Protein AF-A0A3L7AH66-F1 (afdb_monomer_lite)

Secondary structure (DSSP, 8-state):
--HHHHHHHHHHHHHHHHHHHHHHTT-----HHHHHHHHHHHHHHHHHHHHHHTT---HHHHHHHHHHHHHHHHHH-GGGS-HHHHTT--HHHHHHHHHHHHHHHHHHHHHTT-

pLDDT: mean 87.59, std 8.07, range [64.5, 96.88]

Organism: NCBI:txid60216

Structure (mmCIF, N/CA/C/O backbone):
data_AF-A0A3L7AH66-F1
#
_entry.id   AF-A0A3L7AH66-F1
#
loop_
_atom_site.group_PDB
_atom_site.id
_atom_site.type_symbol
_atom_site.label_atom_id
_atom_site.label_alt_id
_atom_site.label_comp_id
_atom_site.label_asym_id
_atom_site.label_entity_id
_atom_site.label_seq_id
_atom_site.pdbx_PDB_ins_code
_atom_site.Cartn_x
_atom_site.Cartn_y
_atom_site.Cartn_z
_atom_site.occupancy
_atom_site.B_iso_or_equiv
_atom_site.auth_seq_id
_atom_site.auth_comp_id
_atom_site.auth_asym_id
_atom_site.auth_atom_id
_atom_site.pdbx_PDB_model_num
ATOM 1 N N . MET A 1 1 ? -7.847 7.537 15.726 1.00 69.81 1 MET A N 1
ATOM 2 C CA . MET A 1 1 ? -7.342 7.900 14.383 1.00 69.81 1 MET A CA 1
ATOM 3 C C . MET A 1 1 ? -8.537 8.233 13.503 1.00 69.81 1 MET A C 1
ATOM 5 O O . MET A 1 1 ? -9.474 7.444 13.479 1.00 69.81 1 MET A O 1
ATOM 9 N N . THR A 1 2 ? -8.567 9.387 12.834 1.00 84.56 2 THR A N 1
ATOM 10 C CA . THR A 1 2 ? -9.667 9.717 11.908 1.00 84.56 2 THR A CA 1
ATOM 11 C C . THR A 1 2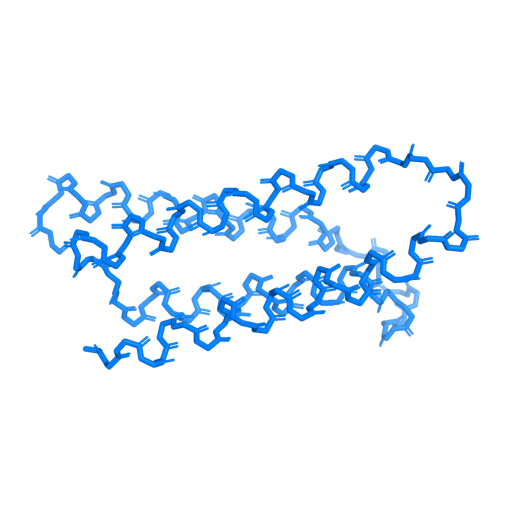 ? -9.576 8.818 10.676 1.00 84.56 2 THR A C 1
ATOM 13 O O . THR A 1 2 ? -8.496 8.687 10.103 1.00 84.56 2 THR A O 1
ATOM 16 N N . VAL A 1 3 ? -10.696 8.228 10.241 1.00 87.00 3 VAL A N 1
ATOM 17 C CA . VAL A 1 3 ? -10.772 7.327 9.067 1.00 87.00 3 VAL A CA 1
ATOM 18 C C . VAL A 1 3 ? -10.107 7.939 7.827 1.00 87.00 3 VAL A C 1
ATOM 20 O O . VAL A 1 3 ? -9.417 7.251 7.081 1.00 87.00 3 VAL A O 1
ATOM 23 N N . GLN A 1 4 ? -10.227 9.257 7.661 1.00 89.94 4 GLN A N 1
ATOM 24 C CA . GLN A 1 4 ? -9.603 10.022 6.583 1.00 89.94 4 GLN A CA 1
ATOM 25 C C . GLN A 1 4 ? -8.079 9.831 6.486 1.00 89.94 4 GLN A C 1
ATOM 27 O O . GLN A 1 4 ? -7.556 9.698 5.385 1.00 89.94 4 GLN A O 1
ATOM 32 N N . ILE A 1 5 ? -7.367 9.779 7.617 1.00 91.38 5 ILE A N 1
ATOM 33 C CA . ILE A 1 5 ? -5.902 9.632 7.638 1.00 91.38 5 ILE A CA 1
ATOM 34 C C . ILE A 1 5 ? -5.486 8.232 7.173 1.00 91.38 5 ILE A C 1
ATOM 36 O O . ILE A 1 5 ? -4.490 8.092 6.470 1.00 91.38 5 ILE A O 1
ATOM 40 N N . ILE A 1 6 ? -6.267 7.206 7.521 1.00 89.69 6 ILE A N 1
ATOM 41 C CA . ILE A 1 6 ? -6.013 5.813 7.120 1.00 89.69 6 ILE A CA 1
ATOM 42 C C . ILE A 1 6 ? -6.296 5.620 5.628 1.00 89.69 6 ILE A C 1
ATOM 44 O O . ILE A 1 6 ? -5.571 4.905 4.940 1.00 89.69 6 ILE A O 1
ATOM 48 N N . LEU A 1 7 ? -7.334 6.281 5.110 1.00 92.62 7 LEU A N 1
ATOM 49 C CA . LEU A 1 7 ? -7.700 6.192 3.699 1.00 92.62 7 LEU A CA 1
ATOM 50 C C . LEU A 1 7 ? -6.774 6.993 2.778 1.00 92.62 7 LEU A C 1
ATOM 52 O O . LEU A 1 7 ? -6.696 6.682 1.593 1.00 92.62 7 LEU A O 1
ATOM 56 N N . LEU A 1 8 ? -6.056 7.997 3.287 1.00 94.50 8 LEU A N 1
ATOM 57 C CA . LEU A 1 8 ? -5.174 8.828 2.466 1.00 94.50 8 LEU A CA 1
ATOM 58 C C . LEU A 1 8 ? -4.094 8.021 1.712 1.00 94.50 8 LEU A C 1
ATOM 60 O O . LEU A 1 8 ? -4.047 8.128 0.485 1.00 94.50 8 LEU A O 1
ATOM 64 N N . PRO A 1 9 ? -3.276 7.165 2.361 1.00 94.81 9 PRO A N 1
ATOM 65 C CA . PRO A 1 9 ? -2.326 6.320 1.639 1.00 94.81 9 PRO A CA 1
ATOM 66 C C . PRO A 1 9 ? -3.030 5.335 0.695 1.00 94.81 9 PRO A C 1
ATOM 68 O O . PRO A 1 9 ? -2.518 5.071 -0.392 1.00 94.81 9 PRO A O 1
ATOM 71 N N . LEU A 1 10 ? -4.229 4.846 1.043 1.00 94.50 10 LEU A N 1
ATOM 72 C CA . LEU A 1 10 ? -5.016 3.981 0.161 1.00 94.50 10 LEU A CA 1
ATOM 73 C C . LEU A 1 10 ? -5.380 4.688 -1.146 1.00 94.50 10 LEU A C 1
ATOM 75 O O . LEU A 1 10 ? -5.114 4.149 -2.218 1.00 94.50 10 LEU A O 1
ATOM 79 N N . PHE A 1 11 ? -5.923 5.904 -1.077 1.00 95.88 11 PHE A N 1
ATOM 80 C CA . PHE A 1 11 ? -6.286 6.664 -2.273 1.00 95.88 11 PHE A CA 1
ATOM 81 C C . PHE A 1 11 ? -5.068 7.063 -3.108 1.00 95.88 11 PHE A C 1
ATOM 83 O O . PHE A 1 11 ? -5.132 6.999 -4.335 1.00 95.88 11 PHE A O 1
ATOM 90 N N . ILE A 1 12 ? -3.939 7.397 -2.473 1.00 96.12 12 ILE A N 1
ATOM 91 C CA . ILE A 1 12 ? -2.683 7.640 -3.197 1.00 96.12 12 ILE A CA 1
ATOM 92 C C . ILE A 1 12 ? -2.249 6.371 -3.941 1.00 96.12 12 ILE A C 1
ATOM 94 O O . ILE A 1 12 ? -1.869 6.442 -5.110 1.00 96.12 12 ILE A O 1
ATOM 98 N N . HIS A 1 13 ? -2.344 5.198 -3.308 1.00 95.69 13 HIS A N 1
ATOM 99 C CA . HIS A 1 13 ? -2.018 3.936 -3.969 1.00 95.69 13 HIS A CA 1
ATOM 100 C C . HIS A 1 13 ? -2.963 3.626 -5.132 1.00 95.69 13 HIS A C 1
ATOM 102 O O . HIS A 1 13 ? -2.515 3.179 -6.182 1.00 95.69 13 HIS A O 1
ATOM 108 N N . VAL A 1 14 ? -4.264 3.885 -4.978 1.00 94.94 14 VAL A N 1
ATOM 109 C CA . VAL A 1 14 ? -5.249 3.747 -6.063 1.00 94.94 14 VAL A CA 1
ATOM 110 C C . VAL A 1 14 ? -4.885 4.647 -7.243 1.00 94.94 14 VAL A C 1
ATOM 112 O O . VAL A 1 14 ? -4.836 4.175 -8.377 1.00 94.94 14 VAL A O 1
ATOM 115 N N . ALA A 1 15 ? -4.559 5.917 -6.992 1.00 94.31 15 ALA A N 1
ATOM 116 C CA . ALA A 1 15 ? -4.121 6.839 -8.037 1.00 94.31 15 ALA A CA 1
ATOM 117 C C . ALA A 1 15 ? -2.839 6.349 -8.733 1.00 94.31 15 ALA A C 1
ATOM 119 O O . ALA A 1 15 ? -2.740 6.405 -9.958 1.00 94.31 15 ALA A O 1
ATOM 120 N N . LEU A 1 16 ? -1.884 5.809 -7.968 1.00 91.69 16 LEU A N 1
ATOM 121 C CA . LEU A 1 16 ? -0.667 5.206 -8.506 1.00 91.69 16 LEU A CA 1
ATOM 122 C C . LEU A 1 16 ? -0.977 4.010 -9.417 1.00 91.69 16 LEU A C 1
ATOM 124 O O . LEU A 1 16 ? -0.450 3.938 -10.526 1.00 91.69 16 LEU A O 1
ATOM 128 N N . VAL A 1 17 ? -1.836 3.089 -8.977 1.00 90.75 17 VAL A N 1
ATOM 129 C CA . VAL A 1 17 ? -2.243 1.919 -9.770 1.00 90.75 17 VAL A CA 1
ATOM 130 C C . VAL A 1 17 ? -2.936 2.358 -11.058 1.00 90.75 17 VAL A C 1
ATOM 132 O O . VAL A 1 17 ? -2.599 1.847 -12.124 1.00 90.75 17 VAL A O 1
ATOM 135 N N . LEU A 1 18 ? -3.831 3.348 -10.996 1.00 91.25 18 LEU A N 1
ATOM 136 C CA . LEU A 1 18 ? -4.472 3.915 -12.184 1.00 91.25 18 LEU A CA 1
ATOM 137 C C . LEU A 1 18 ? -3.450 4.531 -13.145 1.00 91.25 18 LEU A C 1
ATOM 139 O O . LEU A 1 18 ? -3.505 4.259 -14.341 1.00 91.25 18 LEU A O 1
ATOM 143 N N . ALA A 1 19 ? -2.482 5.303 -12.647 1.00 88.75 19 ALA A N 1
ATOM 144 C CA . ALA A 1 19 ? -1.430 5.885 -13.480 1.00 88.75 19 ALA A CA 1
ATOM 145 C C . ALA A 1 19 ? -0.575 4.807 -14.171 1.00 88.75 19 ALA A C 1
ATOM 147 O O . ALA A 1 19 ? -0.272 4.916 -15.362 1.00 88.75 19 ALA A O 1
ATOM 148 N N . VAL A 1 20 ? -0.221 3.741 -13.446 1.00 85.31 20 VAL A N 1
ATOM 149 C CA . VAL A 1 20 ? 0.514 2.595 -14.000 1.00 85.31 20 VAL A CA 1
ATOM 150 C C . VAL A 1 20 ? -0.321 1.864 -15.048 1.00 85.31 20 VAL A C 1
ATOM 152 O O . VAL A 1 20 ? 0.207 1.527 -16.105 1.00 85.31 20 VAL A O 1
ATOM 155 N N . LEU A 1 21 ? -1.615 1.666 -14.799 1.00 85.00 21 LEU A N 1
ATOM 156 C CA . LEU A 1 21 ? -2.522 1.000 -15.727 1.00 85.00 21 LEU A CA 1
ATOM 157 C C . LEU A 1 21 ? -2.715 1.821 -17.008 1.00 85.00 21 LEU A C 1
ATOM 159 O O . LEU A 1 21 ? -2.590 1.279 -18.100 1.00 85.00 21 LEU A O 1
ATOM 163 N N . LEU A 1 22 ? -2.895 3.140 -16.900 1.00 86.88 22 LEU A N 1
ATOM 164 C CA . LEU A 1 22 ? -2.967 4.048 -18.051 1.00 86.88 22 LEU A CA 1
ATOM 165 C C . LEU A 1 22 ? -1.680 4.044 -18.890 1.00 86.88 22 LEU A C 1
ATOM 167 O O . LEU A 1 22 ? -1.743 4.131 -20.118 1.00 86.88 22 LEU A O 1
ATOM 171 N N . ARG A 1 23 ? -0.510 3.919 -18.248 1.00 82.19 23 ARG A N 1
ATOM 172 C CA . ARG A 1 23 ? 0.769 3.714 -18.948 1.00 82.19 23 ARG A CA 1
ATOM 173 C C . ARG A 1 23 ? 0.810 2.342 -19.627 1.00 82.19 23 ARG A C 1
ATOM 175 O O . ARG A 1 23 ? 1.263 2.245 -20.763 1.00 82.19 23 ARG A O 1
ATOM 182 N N . GLY A 1 24 ? 0.323 1.313 -18.937 1.00 76.44 24 GLY A N 1
ATOM 183 C CA . GLY A 1 24 ? 0.271 -0.073 -19.397 1.00 76.44 24 GLY A CA 1
ATOM 184 C C . GLY A 1 24 ? -0.660 -0.308 -20.584 1.00 76.44 24 GLY A C 1
ATOM 185 O O . GLY A 1 24 ? -0.319 -1.118 -21.426 1.00 76.44 24 GLY A O 1
ATOM 186 N N . ILE A 1 25 ? -1.760 0.441 -20.737 1.00 73.44 25 ILE A N 1
ATOM 187 C CA . ILE A 1 25 ? -2.657 0.348 -21.914 1.00 73.44 25 ILE A CA 1
ATOM 188 C C . ILE A 1 25 ? -1.902 0.581 -23.236 1.00 73.44 25 ILE A C 1
ATOM 190 O O . ILE A 1 25 ? -2.293 0.068 -24.279 1.00 73.44 25 ILE A O 1
ATOM 194 N N . ARG A 1 26 ? -0.806 1.349 -23.203 1.00 71.38 26 ARG A N 1
ATOM 195 C CA . ARG A 1 26 ? 0.040 1.610 -24.379 1.00 71.38 26 ARG A CA 1
ATOM 196 C C . ARG A 1 26 ? 1.098 0.529 -24.611 1.00 71.38 26 ARG A C 1
ATOM 198 O O . ARG A 1 26 ? 1.758 0.556 -25.643 1.00 71.38 26 ARG A O 1
ATOM 205 N N . ALA A 1 27 ? 1.286 -0.378 -23.656 1.00 66.25 27 ALA A N 1
ATOM 206 C CA . ALA A 1 27 ? 2.240 -1.473 -23.714 1.00 66.25 27 ALA A CA 1
ATOM 207 C C . ALA A 1 27 ? 1.498 -2.786 -24.004 1.00 66.25 27 ALA A C 1
ATOM 209 O O . ALA A 1 27 ? 0.521 -3.127 -23.348 1.00 66.25 27 ALA A O 1
ATOM 210 N N . SER A 1 28 ? 1.968 -3.542 -24.990 1.00 64.50 28 SER A N 1
ATOM 211 C CA . SER A 1 28 ? 1.343 -4.797 -25.427 1.00 64.50 28 SER A CA 1
ATOM 212 C C . SER A 1 28 ? 1.783 -6.030 -24.626 1.00 64.50 28 SER A C 1
ATOM 214 O O . SER A 1 28 ? 1.407 -7.145 -24.975 1.00 64.50 28 SER A O 1
ATOM 216 N N . GLU A 1 29 ? 2.584 -5.861 -23.571 1.00 73.12 29 GLU A N 1
ATOM 217 C CA . GLU A 1 29 ? 3.200 -6.970 -22.836 1.00 73.12 29 GLU A CA 1
ATOM 218 C C . GLU A 1 29 ? 2.754 -7.010 -21.371 1.00 73.12 29 GLU A C 1
ATOM 220 O O . GLU A 1 29 ? 2.959 -6.069 -20.600 1.00 73.12 29 GLU A O 1
ATOM 225 N N . VAL A 1 30 ? 2.172 -8.144 -20.972 1.00 72.69 30 VAL A N 1
ATOM 226 C CA . VAL A 1 30 ? 1.912 -8.468 -19.566 1.00 72.69 30 VAL A CA 1
ATOM 227 C C . VAL A 1 30 ? 3.211 -8.974 -18.951 1.00 72.69 30 VAL A C 1
ATOM 229 O O . VAL A 1 30 ? 3.659 -10.082 -19.241 1.00 72.69 30 VAL A O 1
ATOM 232 N N . THR A 1 31 ? 3.824 -8.167 -18.089 1.00 79.19 31 THR A N 1
ATOM 233 C CA . THR A 1 31 ? 5.063 -8.542 -17.402 1.00 79.19 31 THR A CA 1
ATOM 234 C C . THR A 1 31 ? 4.772 -9.252 -16.080 1.00 79.19 31 THR A C 1
ATOM 236 O O . THR A 1 31 ? 3.798 -8.948 -15.385 1.00 79.19 31 THR A O 1
ATOM 239 N N . ALA A 1 32 ? 5.655 -10.175 -15.683 1.00 79.88 32 ALA A N 1
ATOM 240 C CA . ALA A 1 32 ? 5.588 -10.819 -14.367 1.00 79.88 32 ALA A CA 1
ATOM 241 C C . ALA A 1 32 ? 5.619 -9.788 -13.221 1.00 79.88 32 ALA A C 1
ATOM 243 O O . ALA A 1 32 ? 4.956 -9.965 -12.199 1.00 79.88 32 ALA A O 1
ATOM 244 N N . ASP A 1 33 ? 6.332 -8.678 -13.414 1.00 77.50 33 ASP A N 1
ATOM 245 C CA . ASP A 1 33 ? 6.392 -7.576 -12.453 1.00 77.50 33 ASP A CA 1
ATOM 246 C C . ASP A 1 33 ? 5.062 -6.822 -12.348 1.00 77.50 33 ASP A C 1
ATOM 248 O O . ASP A 1 33 ? 4.649 -6.450 -11.248 1.00 77.50 33 ASP A O 1
ATOM 252 N N . GLY A 1 34 ? 4.337 -6.666 -13.462 1.00 79.94 34 GLY A N 1
ATOM 253 C CA . GLY A 1 34 ? 2.974 -6.138 -13.468 1.00 79.94 34 GLY A CA 1
ATOM 254 C C . GLY A 1 34 ? 2.012 -7.030 -12.682 1.00 79.94 34 GLY A C 1
ATOM 255 O O . GLY A 1 34 ? 1.245 -6.540 -11.857 1.00 79.94 34 GLY A O 1
ATOM 256 N N . VAL A 1 35 ? 2.110 -8.349 -12.850 1.00 83.38 35 VAL A N 1
ATOM 257 C CA . VAL A 1 35 ? 1.298 -9.313 -12.090 1.00 83.38 35 VAL A CA 1
ATOM 258 C C . VAL A 1 35 ? 1.607 -9.238 -10.588 1.00 83.38 35 VAL A C 1
ATOM 260 O O . VAL A 1 35 ? 0.696 -9.122 -9.767 1.00 83.38 35 VAL A O 1
ATOM 263 N N . ARG A 1 36 ? 2.892 -9.217 -10.207 1.00 85.94 36 ARG A N 1
ATOM 264 C CA . ARG A 1 36 ? 3.322 -9.034 -8.806 1.00 85.94 36 ARG A CA 1
ATOM 265 C C . ARG A 1 36 ? 2.812 -7.718 -8.216 1.00 85.94 36 ARG A C 1
ATOM 267 O O . ARG A 1 36 ? 2.414 -7.686 -7.053 1.00 85.94 36 ARG A O 1
ATOM 274 N N . ALA A 1 37 ? 2.779 -6.650 -9.016 1.00 84.25 37 ALA A N 1
ATOM 275 C CA . ALA A 1 37 ? 2.238 -5.359 -8.608 1.00 84.25 37 ALA A CA 1
ATOM 276 C C . ALA A 1 37 ? 0.765 -5.439 -8.204 1.00 84.25 37 ALA A C 1
ATOM 278 O O . ALA A 1 37 ? 0.386 -4.870 -7.181 1.00 84.25 37 ALA A O 1
ATOM 279 N N . VAL A 1 38 ? -0.040 -6.152 -8.994 1.00 87.38 38 VAL A N 1
ATOM 28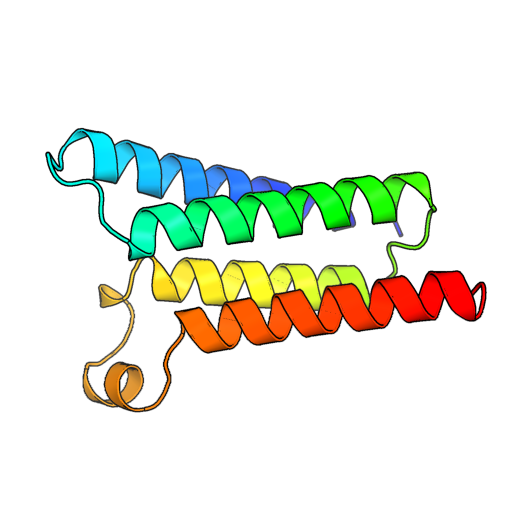0 C CA . VAL A 1 38 ? -1.468 -6.346 -8.726 1.00 87.38 38 VAL A CA 1
ATOM 281 C C . VAL A 1 38 ? -1.666 -7.130 -7.433 1.00 87.38 38 VAL A C 1
ATOM 283 O O . VAL A 1 38 ? -2.453 -6.712 -6.587 1.00 87.38 38 VAL A O 1
ATOM 286 N N . PHE A 1 39 ? -0.913 -8.213 -7.223 1.00 91.94 39 PHE A N 1
ATOM 287 C CA . PHE A 1 39 ? -0.993 -8.979 -5.976 1.00 91.94 39 PHE A CA 1
ATOM 288 C C . PHE A 1 39 ? -0.609 -8.145 -4.749 1.00 91.94 39 PHE A C 1
ATOM 290 O O . PHE A 1 39 ? -1.309 -8.190 -3.740 1.00 91.94 39 PHE A O 1
ATOM 297 N N . ALA A 1 40 ? 0.445 -7.330 -4.837 1.00 91.00 40 ALA A N 1
ATOM 298 C CA . ALA A 1 40 ? 0.820 -6.428 -3.750 1.00 91.00 40 ALA A CA 1
ATOM 299 C C . ALA A 1 40 ? -0.292 -5.410 -3.432 1.00 91.00 40 ALA A C 1
ATOM 301 O O . ALA A 1 40 ? -0.597 -5.185 -2.260 1.00 91.00 40 ALA A O 1
ATOM 302 N N . ALA A 1 41 ? -0.933 -4.839 -4.459 1.00 93.25 41 ALA A N 1
ATOM 303 C CA . ALA A 1 41 ? -2.059 -3.923 -4.282 1.00 93.25 41 ALA A CA 1
ATOM 304 C C . ALA A 1 41 ? -3.254 -4.618 -3.607 1.00 93.25 41 ALA A C 1
ATOM 306 O O . ALA A 1 41 ? -3.822 -4.081 -2.660 1.00 93.25 41 ALA A O 1
ATOM 307 N N . LEU A 1 42 ? -3.587 -5.843 -4.030 1.00 95.19 42 LEU A N 1
ATOM 308 C CA . LEU A 1 42 ? -4.656 -6.640 -3.422 1.00 95.19 42 LEU A CA 1
ATOM 309 C C . LEU A 1 42 ? -4.389 -6.930 -1.942 1.00 95.19 42 LEU A C 1
ATOM 311 O O . LEU A 1 42 ? -5.285 -6.736 -1.118 1.00 95.19 42 LEU A O 1
ATOM 315 N N . LEU A 1 43 ? -3.170 -7.349 -1.582 1.00 96.06 43 LEU A N 1
ATOM 316 C CA . LEU A 1 43 ? -2.806 -7.587 -0.182 1.00 96.06 43 LEU A CA 1
ATOM 317 C C . LEU A 1 43 ? -2.903 -6.306 0.649 1.00 96.06 43 LEU A C 1
ATOM 319 O O . LEU A 1 43 ? -3.393 -6.352 1.775 1.00 96.06 43 LEU A O 1
ATOM 323 N N . PHE A 1 44 ? -2.458 -5.174 0.102 1.00 96.56 44 PHE A N 1
ATOM 324 C CA . PHE A 1 44 ? -2.539 -3.885 0.780 1.00 96.56 44 PHE A CA 1
ATOM 325 C C . PHE A 1 44 ? -3.993 -3.447 1.005 1.00 96.56 44 PHE A C 1
ATOM 327 O O . PHE A 1 44 ? -4.363 -3.135 2.135 1.00 96.56 44 PHE A O 1
ATOM 334 N N . TYR A 1 45 ? -4.845 -3.499 -0.024 1.00 95.81 45 TYR A N 1
ATOM 335 C CA . TYR A 1 45 ? -6.263 -3.139 0.096 1.00 95.81 45 TYR A CA 1
ATOM 336 C C . TYR A 1 45 ? -7.017 -4.053 1.062 1.00 95.81 45 TYR A C 1
ATOM 338 O O . TYR A 1 45 ? -7.800 -3.569 1.880 1.00 95.81 45 TYR A O 1
ATOM 346 N N . THR A 1 46 ? -6.743 -5.359 1.008 1.00 96.88 46 THR A N 1
ATOM 347 C CA . THR A 1 46 ? -7.334 -6.346 1.924 1.00 96.88 46 THR A CA 1
ATOM 348 C C . THR A 1 46 ? -6.974 -6.017 3.368 1.00 96.88 46 THR A C 1
ATOM 350 O O . THR A 1 46 ? -7.847 -5.924 4.228 1.00 96.88 46 THR A O 1
ATOM 353 N N . LEU A 1 47 ? -5.691 -5.771 3.625 1.00 95.12 47 LEU A N 1
ATOM 354 C CA . LEU A 1 47 ? -5.190 -5.404 4.940 1.00 95.12 47 LEU A CA 1
ATOM 355 C C . LEU A 1 47 ? -5.787 -4.074 5.432 1.00 95.12 47 LEU A C 1
ATOM 357 O O . LEU A 1 47 ? -6.206 -3.999 6.583 1.00 95.12 47 LEU A O 1
ATOM 361 N N . THR A 1 48 ? -5.906 -3.045 4.585 1.00 94.62 48 THR A N 1
ATOM 362 C CA . THR A 1 48 ? -6.567 -1.784 4.972 1.00 94.62 48 THR A CA 1
ATOM 363 C C . THR A 1 48 ? -8.037 -1.984 5.327 1.00 94.62 48 THR A C 1
ATOM 365 O O . THR A 1 48 ? -8.491 -1.460 6.344 1.00 94.62 48 THR A O 1
ATOM 368 N N . ALA A 1 49 ? -8.782 -2.763 4.540 1.00 95.06 49 ALA A N 1
ATOM 369 C CA . ALA A 1 49 ? -10.184 -3.055 4.828 1.00 95.06 49 ALA A CA 1
ATOM 370 C C . ALA A 1 49 ? -10.343 -3.802 6.164 1.00 95.06 49 ALA A C 1
ATOM 372 O O . ALA A 1 49 ? -11.158 -3.409 7.002 1.00 95.06 49 ALA A O 1
ATOM 373 N N . LEU A 1 50 ? -9.516 -4.826 6.401 1.00 94.25 50 LEU A N 1
ATOM 374 C CA . LEU A 1 50 ? -9.504 -5.578 7.657 1.00 94.25 50 LEU A CA 1
ATOM 375 C C . LEU A 1 50 ? -9.109 -4.703 8.852 1.00 94.25 50 LEU A C 1
ATOM 377 O O . LEU A 1 50 ? -9.740 -4.789 9.905 1.00 94.25 50 LEU A O 1
ATOM 381 N N . ALA A 1 51 ? -8.110 -3.832 8.703 1.00 92.00 51 ALA A N 1
ATOM 382 C CA . ALA A 1 51 ? -7.663 -2.932 9.764 1.00 92.00 51 ALA A CA 1
ATOM 383 C C . ALA A 1 51 ? -8.727 -1.887 10.136 1.00 92.00 51 ALA A C 1
ATOM 385 O O . ALA A 1 51 ? -8.901 -1.572 11.315 1.00 92.00 51 ALA A O 1
ATOM 386 N N . LEU A 1 52 ? -9.488 -1.391 9.153 1.00 91.88 52 LEU A N 1
ATOM 387 C CA . LEU A 1 52 ? -10.633 -0.511 9.394 1.00 91.88 52 LEU A CA 1
ATOM 388 C C . LEU A 1 52 ? -11.771 -1.249 10.105 1.00 91.88 52 LEU A C 1
ATOM 390 O O . LEU A 1 52 ? -12.312 -0.737 11.085 1.00 91.88 52 LEU A O 1
ATOM 394 N N . PHE A 1 53 ? -12.110 -2.456 9.645 1.00 93.38 53 PHE A N 1
ATOM 395 C CA . PHE A 1 53 ? -13.202 -3.245 10.213 1.00 93.38 53 PHE A CA 1
ATOM 396 C C . PHE A 1 53 ? -12.923 -3.676 11.658 1.00 93.38 53 PHE A C 1
ATOM 398 O O . PHE A 1 53 ? -13.776 -3.537 12.531 1.00 93.38 53 PHE A O 1
ATOM 405 N N . THR A 1 54 ? -11.703 -4.134 11.934 1.00 92.31 54 THR A N 1
ATOM 406 C CA . THR A 1 54 ? -11.276 -4.550 13.282 1.00 92.31 54 THR A CA 1
ATOM 407 C C . THR A 1 54 ? -10.937 -3.372 14.197 1.00 92.31 54 THR A C 1
ATOM 409 O O . THR A 1 54 ? -10.670 -3.577 15.378 1.00 92.31 54 THR A O 1
ATOM 412 N N . ARG A 1 55 ? -10.944 -2.136 13.672 1.00 88.56 55 ARG A N 1
ATOM 413 C CA . ARG A 1 55 ? -10.483 -0.914 14.355 1.00 88.56 55 ARG A CA 1
ATOM 414 C C . ARG A 1 55 ? -9.041 -1.006 14.880 1.00 88.56 55 ARG A C 1
ATOM 416 O O . ARG A 1 55 ? -8.675 -0.265 15.787 1.00 88.56 55 ARG A O 1
ATOM 423 N N . LYS A 1 56 ? -8.216 -1.865 14.274 1.00 89.00 56 LYS A N 1
ATOM 424 C CA . LYS A 1 56 ? -6.783 -2.047 14.572 1.00 89.00 56 LYS A CA 1
ATOM 425 C C . LYS A 1 56 ? -5.878 -1.157 13.706 1.00 89.00 56 LYS A C 1
ATOM 427 O O . LYS A 1 56 ? -4.668 -1.343 13.673 1.00 89.00 56 LYS A O 1
ATOM 432 N N . ALA A 1 57 ? -6.458 -0.213 12.963 1.00 83.56 57 ALA A N 1
ATOM 433 C CA . ALA A 1 57 ? -5.718 0.776 12.187 1.00 83.56 57 ALA A CA 1
ATOM 434 C C . ALA A 1 57 ? -5.184 1.892 13.104 1.00 83.56 57 ALA A C 1
ATOM 436 O O . ALA A 1 57 ? -5.862 2.891 13.374 1.00 83.56 57 ALA A O 1
ATOM 437 N N . ASP A 1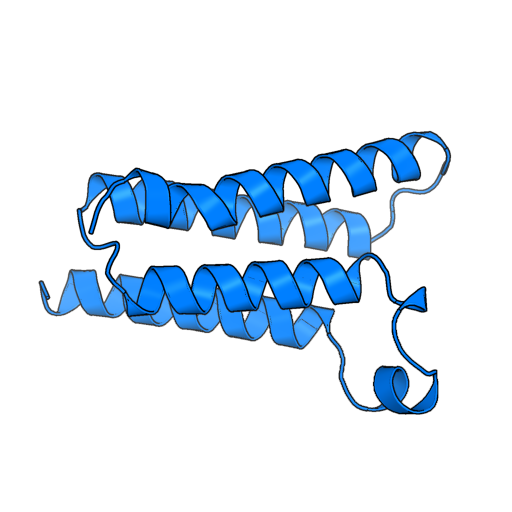 58 ? -3.966 1.696 13.598 1.00 88.00 58 ASP A N 1
ATOM 438 C CA . ASP A 1 58 ? -3.252 2.615 14.477 1.00 88.00 58 ASP A CA 1
ATOM 439 C C . ASP A 1 58 ? -2.287 3.542 13.703 1.00 88.00 58 ASP A C 1
ATOM 441 O O . ASP A 1 58 ? -2.259 3.577 12.470 1.00 88.00 58 ASP A O 1
ATOM 445 N N . VAL A 1 59 ? -1.494 4.339 14.428 1.00 89.00 59 VAL A N 1
ATOM 446 C CA . VAL A 1 59 ? -0.501 5.238 13.812 1.00 89.00 59 VAL A CA 1
ATOM 447 C C . VAL A 1 59 ? 0.575 4.447 13.071 1.00 89.00 59 VAL A C 1
ATOM 449 O O . VAL A 1 59 ? 0.968 4.852 11.977 1.00 89.00 59 VAL A O 1
ATOM 452 N N . ALA A 1 60 ? 1.050 3.333 13.641 1.00 89.12 60 ALA A N 1
ATOM 453 C CA . ALA A 1 60 ? 2.105 2.533 13.028 1.00 89.12 60 ALA A CA 1
ATOM 454 C C . ALA A 1 60 ? 1.653 1.982 11.672 1.00 89.12 60 ALA A C 1
ATOM 456 O O . ALA A 1 60 ? 2.389 2.093 10.688 1.00 89.12 60 ALA A O 1
ATOM 457 N N . PHE A 1 61 ? 0.412 1.491 11.593 1.00 93.06 61 PHE A N 1
ATOM 458 C CA . PHE A 1 61 ? -0.223 1.083 10.347 1.00 93.06 61 PHE A CA 1
ATOM 459 C C . PHE A 1 61 ? -0.207 2.201 9.303 1.00 93.06 61 PHE A C 1
ATOM 461 O O . PHE A 1 61 ? 0.219 1.982 8.171 1.00 93.06 61 PHE A O 1
ATOM 468 N N . VAL A 1 62 ? -0.646 3.410 9.671 1.00 93.44 62 VAL A N 1
ATOM 469 C CA . VAL A 1 62 ? -0.707 4.555 8.748 1.00 93.44 62 VAL A CA 1
ATOM 470 C C . VAL A 1 62 ? 0.684 4.919 8.240 1.00 93.44 62 VAL A C 1
ATOM 472 O O . VAL A 1 62 ? 0.876 5.076 7.035 1.00 93.44 62 VAL A O 1
ATOM 475 N N . VAL A 1 63 ? 1.665 5.034 9.137 1.00 94.81 63 VAL A N 1
ATOM 476 C CA . VAL A 1 63 ? 3.043 5.386 8.770 1.00 94.81 63 VAL A CA 1
ATOM 477 C C . VAL A 1 63 ? 3.620 4.344 7.818 1.00 94.81 63 VAL A C 1
ATOM 479 O O . VAL A 1 63 ? 4.129 4.699 6.755 1.00 94.81 63 VAL A O 1
ATOM 482 N N . LEU A 1 64 ? 3.490 3.057 8.141 1.00 93.75 64 LEU A N 1
ATOM 483 C CA . LEU A 1 64 ? 3.986 1.988 7.280 1.00 93.75 64 LEU A CA 1
ATOM 484 C C . LEU A 1 64 ? 3.221 1.903 5.952 1.00 93.75 64 LEU A C 1
ATOM 486 O O . LEU A 1 64 ? 3.832 1.606 4.928 1.00 93.75 64 LEU A O 1
ATOM 490 N N . ALA A 1 65 ? 1.925 2.227 5.929 1.00 94.81 65 ALA A N 1
ATOM 491 C CA . ALA A 1 65 ? 1.153 2.346 4.696 1.00 94.81 65 ALA A CA 1
ATOM 492 C C . ALA A 1 65 ? 1.703 3.464 3.798 1.00 94.81 65 ALA A C 1
ATOM 494 O O . ALA A 1 65 ? 1.894 3.247 2.603 1.00 94.81 65 ALA A O 1
ATOM 495 N N . PHE A 1 66 ? 2.041 4.632 4.351 1.00 96.38 66 PHE A N 1
ATOM 496 C CA . PHE A 1 66 ? 2.720 5.680 3.584 1.00 96.38 66 PHE A CA 1
ATOM 497 C C . PHE A 1 66 ? 4.085 5.234 3.067 1.00 96.38 66 PHE A C 1
ATOM 499 O O . PHE A 1 66 ? 4.400 5.488 1.906 1.00 96.38 66 PHE A O 1
ATOM 506 N N . VAL A 1 67 ? 4.878 4.543 3.891 1.00 95.06 67 VAL A N 1
ATOM 507 C CA . VAL A 1 67 ? 6.182 4.007 3.473 1.00 95.06 67 VAL A CA 1
ATOM 508 C C . VAL A 1 67 ? 6.011 3.014 2.322 1.00 95.06 67 VAL A C 1
ATOM 510 O O . VAL A 1 67 ? 6.707 3.123 1.313 1.00 95.06 67 VAL A O 1
ATOM 513 N N . PHE A 1 68 ? 5.053 2.091 2.422 1.00 95.88 68 PHE A N 1
ATOM 514 C CA . PHE A 1 68 ? 4.724 1.147 1.356 1.00 95.88 68 PHE A CA 1
ATOM 515 C C . PHE A 1 68 ? 4.360 1.870 0.052 1.00 95.88 68 PHE A C 1
ATOM 517 O O . PHE A 1 68 ? 4.908 1.562 -1.008 1.00 95.88 68 PHE A O 1
ATOM 524 N N . VAL A 1 69 ? 3.474 2.865 0.130 1.00 94.88 69 VAL A N 1
ATOM 525 C CA . VAL A 1 69 ? 3.028 3.643 -1.032 1.00 94.88 69 VAL A CA 1
ATOM 526 C C . VAL A 1 69 ? 4.175 4.439 -1.651 1.00 94.88 69 VAL A C 1
ATOM 528 O O . VAL A 1 69 ? 4.312 4.441 -2.874 1.00 94.88 69 VAL A O 1
ATOM 531 N N . ALA A 1 70 ? 5.033 5.052 -0.835 1.00 93.06 70 ALA A N 1
ATOM 532 C CA . ALA A 1 70 ? 6.214 5.771 -1.300 1.00 93.06 70 ALA A CA 1
ATOM 533 C C . ALA A 1 70 ? 7.192 4.836 -2.025 1.00 93.06 70 ALA A C 1
ATOM 535 O O . ALA A 1 70 ? 7.609 5.130 -3.144 1.00 93.06 70 ALA A O 1
ATOM 536 N N . LEU A 1 71 ? 7.500 3.670 -1.446 1.00 92.06 71 LEU A N 1
ATOM 537 C CA . LEU A 1 71 ? 8.351 2.668 -2.094 1.00 92.06 71 LEU A CA 1
ATOM 538 C C . LEU A 1 71 ? 7.749 2.192 -3.419 1.00 92.06 71 LEU A C 1
ATOM 540 O O . LEU A 1 71 ? 8.470 2.077 -4.411 1.00 92.06 71 LEU A O 1
ATOM 544 N N . ARG A 1 72 ? 6.427 1.976 -3.469 1.00 90.44 72 ARG A N 1
ATOM 545 C CA . ARG A 1 72 ? 5.742 1.582 -4.705 1.00 90.44 72 ARG A CA 1
ATOM 546 C C . ARG A 1 72 ? 5.811 2.673 -5.769 1.00 90.44 72 ARG A C 1
ATOM 548 O O . ARG A 1 72 ? 6.025 2.364 -6.937 1.00 90.44 72 ARG A O 1
ATOM 555 N N . PHE A 1 73 ? 5.650 3.933 -5.376 1.00 90.19 73 PHE A N 1
ATOM 556 C CA . PHE A 1 73 ? 5.752 5.067 -6.287 1.00 90.19 73 PHE A CA 1
ATOM 557 C C . PHE A 1 73 ? 7.141 5.122 -6.931 1.00 90.19 73 PHE A C 1
ATOM 559 O O . PHE A 1 73 ? 7.262 5.187 -8.152 1.00 90.19 73 PHE A O 1
ATOM 566 N N . ILE A 1 74 ? 8.193 4.997 -6.120 1.00 88.19 74 ILE A N 1
ATOM 567 C CA . ILE A 1 74 ? 9.576 5.008 -6.604 1.00 88.19 74 ILE A CA 1
ATOM 568 C C . ILE A 1 74 ? 9.858 3.791 -7.504 1.00 88.19 74 ILE A C 1
ATOM 570 O O . ILE A 1 74 ? 10.487 3.939 -8.551 1.00 88.19 74 ILE A O 1
ATOM 574 N N . ALA A 1 75 ? 9.361 2.602 -7.145 1.00 85.75 75 ALA A N 1
ATOM 575 C CA . ALA A 1 75 ? 9.499 1.397 -7.966 1.00 85.75 75 ALA A CA 1
ATOM 576 C C . ALA A 1 75 ? 8.785 1.522 -9.327 1.00 85.75 75 ALA A C 1
ATOM 578 O O . ALA A 1 75 ? 9.304 1.070 -10.345 1.00 85.75 75 ALA A O 1
ATOM 579 N N . ALA A 1 76 ? 7.616 2.173 -9.369 1.00 83.88 76 ALA A N 1
ATOM 580 C CA . ALA A 1 76 ? 6.846 2.387 -10.597 1.00 83.88 76 ALA A CA 1
ATOM 581 C C . ALA A 1 76 ? 7.464 3.446 -11.532 1.00 83.88 76 ALA A C 1
ATOM 583 O O . ALA A 1 76 ? 7.314 3.358 -12.762 1.00 83.88 76 ALA A O 1
ATOM 584 N N . PHE A 1 77 ? 8.167 4.423 -10.953 1.00 84.00 77 PHE A N 1
ATOM 585 C CA . PHE A 1 77 ? 8.840 5.521 -11.648 1.00 84.00 77 PHE A CA 1
ATOM 586 C C . PHE A 1 77 ? 10.346 5.523 -11.354 1.00 84.00 77 PHE A C 1
ATOM 588 O O . PHE A 1 77 ? 10.877 6.469 -10.763 1.00 84.00 77 PHE A O 1
ATOM 595 N N . PRO A 1 78 ? 11.077 4.485 -11.796 1.00 82.56 78 PRO A N 1
ATOM 596 C CA . PRO A 1 78 ? 12.495 4.349 -11.490 1.00 82.56 78 PRO A CA 1
ATOM 597 C C . PRO A 1 78 ? 13.337 5.492 -12.075 1.00 82.56 78 PRO A C 1
ATOM 599 O O . PRO A 1 78 ? 14.455 5.720 -11.612 1.00 82.56 78 PRO A O 1
ATOM 602 N N . GLN A 1 79 ? 12.819 6.226 -13.069 1.00 80.94 79 GLN A N 1
ATOM 603 C CA . GLN A 1 79 ? 13.458 7.399 -13.676 1.00 80.94 79 GLN A CA 1
ATOM 604 C C . GLN A 1 79 ? 13.725 8.531 -12.672 1.00 80.94 79 GLN A C 1
ATOM 606 O O . GLN A 1 79 ? 14.576 9.372 -12.931 1.00 80.94 79 GLN A O 1
ATOM 611 N N . LEU A 1 80 ? 13.035 8.538 -11.528 1.00 80.12 80 LEU A N 1
ATOM 612 C CA . LEU A 1 80 ? 13.248 9.510 -10.455 1.00 80.12 80 LEU A CA 1
ATOM 613 C C . LEU A 1 80 ? 14.560 9.275 -9.686 1.00 80.12 80 LEU A C 1
ATOM 615 O O . LEU A 1 80 ? 15.013 10.161 -8.966 1.00 80.12 80 LEU A O 1
ATOM 619 N N . LEU A 1 81 ? 15.171 8.091 -9.820 1.00 78.88 81 LEU A N 1
ATOM 620 C CA . LEU A 1 81 ? 16.412 7.716 -9.138 1.00 78.88 81 LEU A CA 1
ATOM 621 C C . LEU A 1 81 ? 17.593 7.627 -10.099 1.00 78.88 81 LEU A C 1
ATOM 623 O O . LEU A 1 81 ? 17.476 7.144 -11.229 1.00 78.88 81 LEU A O 1
ATOM 627 N N . SER A 1 82 ? 18.769 7.988 -9.582 1.00 81.88 82 SER A N 1
ATOM 628 C CA . SER A 1 82 ? 20.036 7.785 -10.278 1.00 81.88 82 SER A CA 1
ATOM 629 C C . 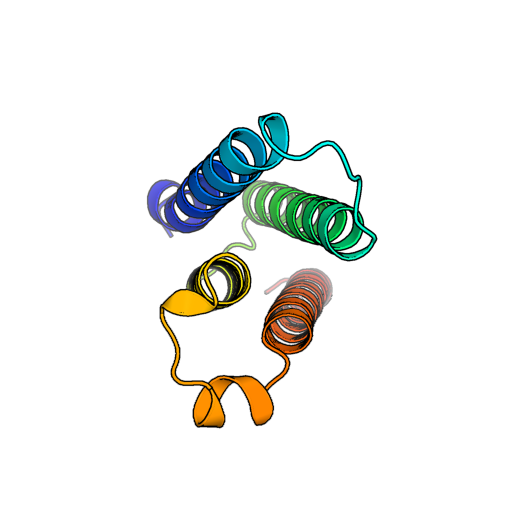SER A 1 82 ? 20.344 6.286 -10.464 1.00 81.88 82 SER A C 1
ATOM 631 O O . SER A 1 82 ? 19.984 5.463 -9.611 1.00 81.88 82 SER A O 1
ATOM 633 N N . PRO A 1 83 ? 21.051 5.894 -11.544 1.00 79.88 83 PRO A N 1
ATOM 634 C CA . PRO A 1 83 ? 21.376 4.489 -11.811 1.00 79.88 83 PRO A CA 1
ATOM 635 C C . PRO A 1 83 ? 22.130 3.809 -10.657 1.00 79.88 83 PRO A C 1
ATOM 637 O O . PRO A 1 83 ? 21.837 2.669 -10.301 1.00 79.88 83 PRO A O 1
ATOM 640 N N . ALA A 1 84 ? 23.049 4.539 -10.014 1.00 79.88 84 ALA A N 1
ATOM 641 C CA . ALA A 1 84 ? 23.844 4.048 -8.888 1.00 79.88 84 ALA A CA 1
ATOM 642 C C . ALA A 1 84 ? 23.034 3.854 -7.589 1.00 79.88 84 ALA A C 1
ATOM 644 O O . ALA A 1 84 ? 23.448 3.080 -6.723 1.00 79.88 84 ALA A O 1
ATOM 645 N N . ALA A 1 85 ? 21.910 4.558 -7.420 1.00 75.12 85 ALA A N 1
ATOM 646 C CA . ALA A 1 85 ? 20.981 4.330 -6.313 1.00 75.12 85 ALA A CA 1
ATOM 647 C C . ALA A 1 85 ? 20.079 3.119 -6.596 1.00 75.12 85 ALA A C 1
ATOM 649 O O . ALA A 1 85 ? 19.880 2.277 -5.724 1.00 75.12 85 ALA A O 1
ATOM 650 N N . ARG A 1 86 ? 19.610 2.983 -7.843 1.00 72.44 86 ARG A N 1
ATOM 651 C CA . ARG A 1 86 ? 18.762 1.868 -8.292 1.00 72.44 86 ARG A CA 1
ATOM 652 C C . ARG A 1 86 ? 19.456 0.508 -8.185 1.00 72.44 86 ARG A C 1
ATOM 654 O O . ARG A 1 86 ? 18.826 -0.463 -7.794 1.00 72.44 86 ARG A O 1
ATOM 661 N N . ALA A 1 87 ? 20.751 0.443 -8.496 1.00 71.31 87 ALA A N 1
ATOM 662 C CA . ALA A 1 87 ? 21.524 -0.801 -8.432 1.00 71.31 87 ALA A CA 1
ATOM 663 C C . ALA A 1 87 ? 21.721 -1.340 -7.002 1.00 71.31 87 ALA A C 1
ATOM 665 O O . ALA A 1 87 ? 22.018 -2.517 -6.826 1.00 71.31 87 ALA A O 1
ATOM 666 N N . ARG A 1 88 ? 21.575 -0.490 -5.978 1.00 67.00 88 ARG A N 1
ATOM 667 C CA . ARG A 1 88 ? 21.839 -0.853 -4.579 1.00 67.00 88 ARG A CA 1
ATOM 668 C C . ARG A 1 88 ? 20.652 -1.479 -3.860 1.00 67.00 88 ARG A C 1
ATOM 670 O O . ARG A 1 88 ? 20.863 -2.206 -2.896 1.00 67.00 88 ARG A O 1
ATOM 677 N N . VAL A 1 89 ? 19.424 -1.177 -4.278 1.00 67.94 89 VAL A N 1
ATOM 678 C CA . VAL A 1 89 ? 18.217 -1.594 -3.557 1.00 67.94 89 VAL A CA 1
ATOM 679 C C . VAL A 1 89 ? 17.149 -2.036 -4.544 1.00 67.94 89 VAL A C 1
ATOM 681 O O . VAL A 1 89 ? 16.697 -1.261 -5.386 1.00 67.94 89 VAL A O 1
ATOM 684 N N . SER A 1 90 ? 16.689 -3.275 -4.391 1.00 76.25 90 SER A N 1
ATOM 685 C CA . SER A 1 90 ? 15.505 -3.784 -5.074 1.00 76.25 90 SER A CA 1
ATOM 686 C C . SER A 1 90 ? 14.246 -3.191 -4.432 1.00 76.25 90 SER A C 1
ATOM 688 O O . SER A 1 90 ? 13.686 -3.727 -3.477 1.00 76.25 90 SER A O 1
ATOM 690 N N . LEU A 1 91 ? 13.797 -2.048 -4.955 1.00 79.56 91 LEU A N 1
ATOM 691 C CA . LEU A 1 91 ? 12.646 -1.303 -4.425 1.00 79.56 91 LEU A CA 1
ATOM 692 C C . LEU A 1 91 ? 11.352 -2.130 -4.383 1.00 79.56 91 LEU A C 1
ATOM 694 O O . LEU A 1 91 ? 10.557 -1.972 -3.457 1.00 79.56 91 LEU A O 1
ATOM 698 N N . ASP A 1 92 ? 11.163 -3.052 -5.331 1.00 80.31 92 ASP A N 1
ATOM 699 C CA . ASP A 1 92 ? 10.042 -3.994 -5.302 1.00 80.31 92 ASP A CA 1
ATOM 700 C C 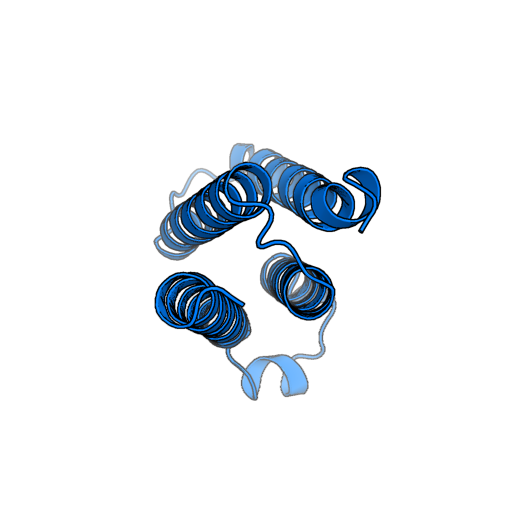. ASP A 1 92 ? 10.091 -4.891 -4.061 1.00 80.31 92 ASP A C 1
ATOM 702 O O . ASP A 1 92 ? 9.105 -4.985 -3.329 1.00 80.31 92 ASP A O 1
ATOM 706 N N . VAL A 1 93 ? 11.254 -5.474 -3.760 1.00 85.12 93 VAL A N 1
ATOM 707 C CA . VAL A 1 93 ? 11.449 -6.327 -2.578 1.00 85.12 93 VAL A CA 1
ATOM 708 C C . VAL A 1 93 ? 11.297 -5.516 -1.296 1.00 85.12 93 VAL A C 1
ATOM 710 O O . VAL A 1 93 ? 10.648 -5.980 -0.365 1.00 85.12 93 VAL A O 1
ATOM 713 N N . ALA A 1 94 ? 11.822 -4.288 -1.257 1.00 87.62 94 ALA A N 1
ATOM 714 C CA . ALA A 1 94 ? 11.659 -3.401 -0.109 1.00 87.62 94 ALA A CA 1
ATOM 715 C C . ALA A 1 94 ? 10.175 -3.108 0.174 1.00 87.62 94 ALA A C 1
ATOM 717 O O . ALA A 1 94 ? 9.733 -3.213 1.316 1.00 87.62 94 ALA A O 1
ATOM 718 N N . SER A 1 95 ? 9.383 -2.803 -0.861 1.00 87.50 95 SER A N 1
ATOM 719 C CA . SER A 1 95 ? 7.942 -2.572 -0.696 1.00 87.50 95 SER A CA 1
ATOM 720 C C . SER A 1 95 ? 7.204 -3.825 -0.207 1.00 87.50 95 SER A C 1
ATOM 722 O O . SER A 1 95 ? 6.368 -3.734 0.690 1.00 87.50 95 SER A O 1
ATOM 724 N N . LEU A 1 96 ? 7.559 -5.006 -0.723 1.00 91.38 96 LEU A N 1
ATOM 725 C CA . LEU A 1 96 ? 6.995 -6.282 -0.277 1.00 91.38 96 LEU A CA 1
ATOM 726 C C . LEU A 1 96 ? 7.377 -6.608 1.171 1.00 91.38 96 LEU A C 1
ATOM 728 O O . LEU A 1 96 ? 6.535 -7.090 1.923 1.00 91.38 96 LEU A O 1
ATOM 732 N N . ALA A 1 97 ? 8.610 -6.309 1.580 1.00 93.19 97 ALA A N 1
ATOM 733 C CA . ALA A 1 97 ? 9.068 -6.493 2.952 1.00 93.19 97 ALA A CA 1
ATOM 734 C C . ALA A 1 97 ? 8.296 -5.595 3.928 1.00 93.19 97 ALA A C 1
ATOM 736 O O . ALA A 1 97 ? 7.865 -6.064 4.979 1.00 93.19 97 ALA A O 1
ATOM 737 N N . VAL A 1 98 ? 8.051 -4.331 3.561 1.00 94.81 98 VAL A N 1
ATOM 738 C CA . VAL A 1 98 ? 7.200 -3.431 4.356 1.00 94.81 98 VAL A CA 1
ATOM 739 C C . VAL A 1 98 ? 5.773 -3.969 4.433 1.00 94.81 98 VAL A C 1
ATOM 741 O O . VAL A 1 98 ? 5.211 -4.029 5.521 1.00 94.81 98 VAL A O 1
ATOM 744 N N . LEU A 1 99 ? 5.194 -4.422 3.319 1.00 95.44 99 LEU A N 1
ATOM 745 C CA . LEU A 1 99 ? 3.848 -4.998 3.318 1.00 95.44 99 LEU A CA 1
ATOM 746 C C . LEU A 1 99 ? 3.750 -6.241 4.219 1.00 95.44 99 LEU A C 1
ATOM 748 O O . LEU A 1 99 ? 2.801 -6.364 4.992 1.00 95.44 99 LEU A O 1
ATOM 752 N N . ALA A 1 100 ? 4.744 -7.129 4.162 1.00 95.88 100 ALA A N 1
ATOM 753 C CA . ALA 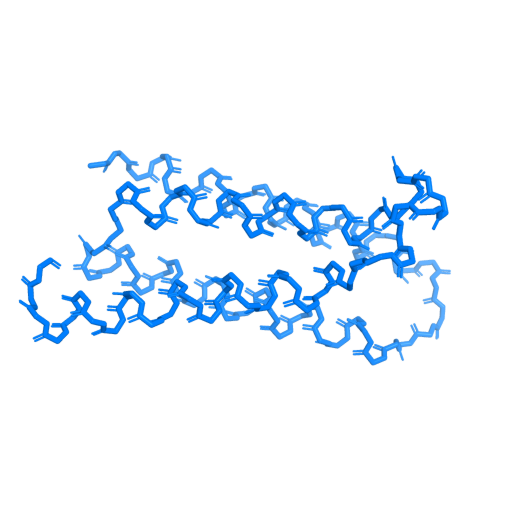A 1 100 ? 4.834 -8.301 5.028 1.00 95.88 100 ALA A CA 1
ATOM 754 C C . ALA A 1 100 ? 4.966 -7.913 6.509 1.00 95.88 100 ALA A C 1
ATOM 756 O O . ALA A 1 100 ? 4.299 -8.501 7.360 1.00 95.88 100 ALA A O 1
ATOM 757 N N . LEU A 1 101 ? 5.771 -6.890 6.817 1.00 95.94 101 LEU A N 1
ATOM 758 C CA . LEU A 1 101 ? 5.909 -6.359 8.171 1.00 95.94 101 LEU A CA 1
ATOM 759 C C . LEU A 1 101 ? 4.568 -5.844 8.708 1.00 95.94 101 LEU A C 1
ATOM 761 O O . LEU A 1 101 ? 4.195 -6.184 9.828 1.00 95.94 101 LEU A O 1
ATOM 765 N N . VAL A 1 102 ? 3.817 -5.076 7.911 1.00 95.81 102 VAL A N 1
ATOM 766 C CA . VAL A 1 102 ? 2.502 -4.563 8.328 1.00 95.81 102 VAL A CA 1
ATOM 767 C C . VAL A 1 102 ? 1.506 -5.698 8.556 1.00 95.81 102 VAL A C 1
ATOM 769 O O . VAL A 1 102 ? 0.773 -5.665 9.540 1.00 95.81 102 VAL A O 1
ATOM 772 N N . TRP A 1 103 ? 1.504 -6.728 7.706 1.00 96.69 103 TRP A N 1
ATOM 773 C CA . TRP A 1 103 ? 0.709 -7.938 7.940 1.00 96.69 103 TRP A CA 1
ATOM 774 C C . TRP A 1 103 ? 1.072 -8.624 9.259 1.00 96.69 103 TRP A C 1
ATOM 776 O O . TRP A 1 103 ? 0.177 -8.994 10.016 1.00 96.69 103 TRP A O 1
ATOM 786 N N . GLY A 1 104 ? 2.367 -8.757 9.560 1.00 95.69 104 GLY A N 1
ATOM 787 C CA . GLY A 1 104 ? 2.844 -9.334 10.817 1.00 95.69 104 GLY A CA 1
ATOM 788 C C . GLY A 1 104 ? 2.401 -8.529 12.038 1.00 95.69 104 GLY A C 1
ATOM 789 O O . GLY A 1 104 ? 1.876 -9.098 12.993 1.00 95.69 104 GLY A O 1
ATOM 790 N N . LEU A 1 105 ? 2.541 -7.202 11.985 1.00 93.56 105 LEU A N 1
ATOM 791 C CA . LEU A 1 105 ? 2.076 -6.307 13.047 1.00 93.56 105 LEU A CA 1
ATOM 792 C C . LEU A 1 105 ? 0.558 -6.380 13.224 1.00 93.56 105 LEU A C 1
ATOM 794 O O . LEU A 1 105 ? 0.081 -6.445 14.352 1.00 93.56 105 LEU A O 1
ATOM 798 N N . PHE A 1 106 ? -0.201 -6.430 12.130 1.00 92.56 106 PHE A N 1
ATOM 799 C CA . PHE A 1 106 ? -1.654 -6.564 12.174 1.00 92.56 106 PHE A CA 1
ATOM 800 C C . PHE A 1 106 ? -2.095 -7.899 12.792 1.00 92.56 106 PHE A C 1
ATOM 802 O O . PHE A 1 106 ? -2.962 -7.922 13.665 1.00 92.56 106 PHE A O 1
ATOM 809 N N . ALA A 1 107 ? -1.466 -9.009 12.396 1.00 93.56 107 ALA A N 1
ATOM 810 C CA . ALA A 1 107 ? -1.726 -10.319 12.985 1.00 93.56 107 ALA A CA 1
ATOM 811 C C . ALA A 1 107 ? -1.415 -10.332 14.490 1.00 93.56 107 ALA A C 1
ATOM 813 O O . ALA A 1 107 ? -2.202 -10.853 15.281 1.00 93.56 107 ALA A O 1
ATOM 814 N N . LEU A 1 108 ? -0.306 -9.707 14.896 1.00 93.31 108 LEU A N 1
ATOM 815 C CA . LEU A 1 108 ? 0.062 -9.572 16.300 1.00 93.31 108 LEU A CA 1
ATOM 816 C C . LEU A 1 108 ? -0.930 -8.690 17.072 1.00 93.31 108 LEU A C 1
ATOM 818 O O . LEU A 1 108 ? -1.304 -9.039 18.186 1.00 93.31 108 LEU A O 1
ATOM 822 N N . ALA A 1 109 ? -1.407 -7.595 16.478 1.00 89.81 109 ALA A N 1
ATOM 823 C CA . ALA A 1 109 ? -2.412 -6.723 17.083 1.00 89.81 109 ALA A CA 1
ATOM 824 C C . ALA A 1 109 ? -3.747 -7.452 17.319 1.00 89.81 109 ALA A C 1
ATOM 826 O O . ALA A 1 109 ? -4.405 -7.258 18.345 1.00 89.81 109 ALA A O 1
ATOM 827 N N . ILE A 1 110 ? -4.141 -8.343 16.402 1.00 90.38 110 ILE A N 1
ATOM 828 C CA . ILE A 1 110 ? -5.288 -9.236 16.610 1.00 90.38 110 ILE A CA 1
ATOM 829 C C . ILE A 1 110 ? -5.000 -10.216 17.751 1.00 90.38 110 ILE A C 1
ATOM 831 O O . ILE A 1 110 ? -5.804 -10.313 18.675 1.00 90.38 110 ILE A O 1
ATOM 835 N N . LEU A 1 111 ? -3.860 -10.911 17.710 1.00 92.56 111 LEU A N 1
ATOM 836 C CA . LEU A 1 111 ? -3.511 -11.956 18.676 1.00 92.56 111 LEU A CA 1
ATOM 837 C C . LEU A 1 111 ? -3.389 -11.426 20.110 1.00 92.56 111 LEU A C 1
ATOM 839 O O . LEU A 1 111 ? -3.893 -12.041 21.045 1.00 92.56 111 LEU A O 1
ATOM 843 N N . LEU A 1 112 ? -2.727 -10.283 20.279 1.00 91.69 112 LEU A N 1
ATOM 844 C CA . LEU A 1 112 ? -2.537 -9.628 21.574 1.00 91.69 112 LEU A CA 1
ATOM 845 C C . LEU A 1 112 ? -3.751 -8.793 21.996 1.00 91.69 112 LEU A C 1
ATOM 847 O O . LEU A 1 112 ? -3.769 -8.246 23.094 1.00 91.69 112 LEU A O 1
ATOM 851 N N . ASN A 1 113 ? -4.755 -8.680 21.125 1.00 86.56 113 ASN A N 1
ATOM 852 C CA . ASN A 1 113 ? -5.920 -7.825 21.296 1.00 86.56 113 ASN A CA 1
ATOM 853 C C . ASN A 1 113 ? -5.586 -6.356 21.654 1.00 86.56 113 ASN A C 1
ATOM 855 O O . ASN A 1 113 ? -6.364 -5.688 22.332 1.00 86.56 113 ASN A O 1
ATOM 859 N N . ILE A 1 114 ? -4.470 -5.839 21.137 1.00 77.06 114 ILE A N 1
ATOM 860 C CA . ILE A 1 114 ? -4.040 -4.434 21.285 1.00 77.06 114 ILE A CA 1
ATOM 861 C C . ILE A 1 114 ? -4.474 -3.551 20.124 1.00 77.06 114 ILE A C 1
ATOM 863 O O . ILE A 1 114 ? -4.622 -4.093 19.006 1.00 77.06 114 ILE A O 1
#

Sequence (114 aa):
MTVQIILLPLFIHVALVLAVLLRGIRASEVTADGVRAVFAALLFYTLTALALFTRKADVAFVVLAFVFVALRFIAAFPQLLSPAARARVSLDVASLAVLALVWGLFALAILLNI

Foldseek 3Di:
DPLVLLCVLVVLLVVLLVVLVVVCVVPPDDDPVNVLSVVLNVLLVVLSVVCVVLVVCDPVNSVLSNVLSVLSNCQSCVVVDDPVVCVPDPSSVVSVVSSVVSVVVSVVCVVVVD

Radius of gyration: 15.01 Å; chains: 1; bounding box: 37×22×47 Å